Protein AF-A0A6A1QBS8-F1 (afdb_monomer)

Solvent-accessible surface area (backbone atoms only — not comparable to full-atom values): 6344 Å² total; per-r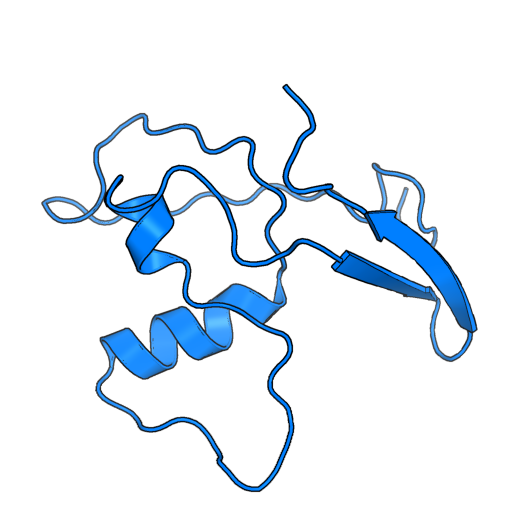esidue (Å²): 60,86,97,42,86,45,62,67,38,67,64,71,95,82,89,88,87,44,89,97,65,35,64,84,90,71,82,80,88,56,68,79,58,88,55,15,56,56,49,30,51,34,52,76,71,70,44,82,76,76,87,91,58,91,71,90,39,48,64,47,60,45,51,56,57,68,76,33,93,66,56,95,44,46,66,46,80,41,61,59,84,95,42,83,72,49,72,49,75,50,61,93,83,65,131

Structure (mmCIF, N/CA/C/O backbone):
data_AF-A0A6A1QBS8-F1
#
_entry.id   AF-A0A6A1QBS8-F1
#
loop_
_atom_site.group_PDB
_atom_site.id
_atom_site.type_symbol
_atom_site.label_atom_id
_atom_site.label_alt_id
_atom_site.label_comp_id
_atom_site.label_asym_id
_atom_site.label_entity_id
_atom_site.label_seq_id
_atom_site.pdbx_PDB_ins_code
_atom_site.Cartn_x
_atom_site.Cartn_y
_atom_site.Cartn_z
_atom_site.occupancy
_atom_site.B_iso_or_equiv
_atom_site.auth_seq_id
_atom_site.auth_comp_id
_atom_site.auth_asym_id
_atom_site.auth_atom_id
_atom_site.pdbx_PDB_model_num
ATOM 1 N N . GLY A 1 1 ? 6.947 17.050 -3.244 1.00 84.00 1 GLY A N 1
ATOM 2 C CA . GLY A 1 1 ? 5.890 17.804 -3.942 1.00 84.00 1 GLY A CA 1
ATOM 3 C C . GLY A 1 1 ? 5.484 17.038 -5.182 1.00 84.00 1 GLY A C 1
ATOM 4 O O . GLY A 1 1 ? 6.191 16.111 -5.555 1.00 84.00 1 GLY A O 1
ATOM 5 N N . LYS A 1 2 ? 4.393 17.412 -5.856 1.00 92.50 2 LYS A N 1
ATOM 6 C CA . LYS A 1 2 ? 4.014 16.800 -7.144 1.00 92.50 2 LYS A CA 1
ATOM 7 C C . LYS A 1 2 ? 5.227 16.694 -8.090 1.00 92.50 2 LYS A C 1
ATOM 9 O O . LYS A 1 2 ? 6.015 17.633 -8.169 1.00 92.50 2 LYS A O 1
ATOM 14 N N . ALA A 1 3 ? 5.334 15.569 -8.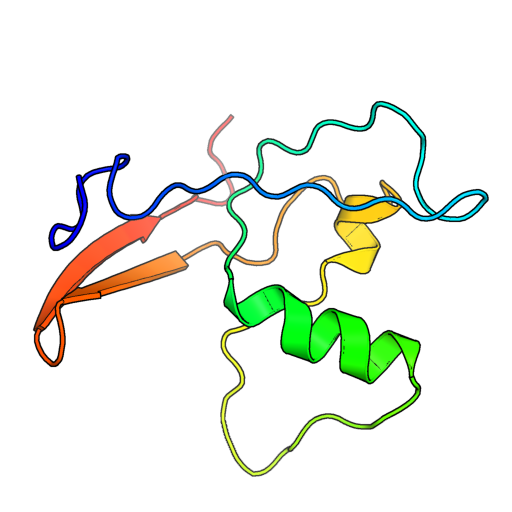802 1.00 92.06 3 ALA A N 1
ATOM 15 C CA . ALA A 1 3 ? 6.405 15.243 -9.756 1.00 92.06 3 ALA A CA 1
ATOM 16 C C . ALA A 1 3 ? 7.794 14.913 -9.163 1.00 92.06 3 ALA A C 1
ATOM 18 O O . ALA A 1 3 ? 8.779 14.891 -9.895 1.00 92.06 3 ALA A O 1
ATOM 19 N N . ASN A 1 4 ? 7.899 14.620 -7.863 1.00 92.69 4 ASN A N 1
ATOM 20 C CA . ASN A 1 4 ? 9.118 14.059 -7.271 1.00 92.69 4 ASN A CA 1
ATOM 21 C C . ASN A 1 4 ? 8.811 12.985 -6.218 1.00 92.69 4 ASN A C 1
ATOM 23 O O . ASN A 1 4 ? 7.690 12.900 -5.727 1.00 92.69 4 ASN A O 1
ATOM 27 N N . ASN A 1 5 ? 9.829 12.189 -5.871 1.00 93.75 5 ASN A N 1
ATOM 28 C CA . ASN A 1 5 ? 9.724 11.071 -4.924 1.00 93.75 5 ASN A CA 1
ATOM 29 C C . ASN A 1 5 ? 10.012 11.456 -3.461 1.00 93.75 5 ASN A C 1
ATOM 31 O O . ASN A 1 5 ? 10.159 10.583 -2.613 1.00 93.75 5 ASN A O 1
ATOM 35 N N . TRP A 1 6 ? 10.098 12.752 -3.144 1.00 95.50 6 TRP A N 1
ATOM 36 C CA . TRP A 1 6 ? 10.092 13.187 -1.746 1.00 95.50 6 TRP A CA 1
ATOM 37 C C . TRP A 1 6 ? 8.738 12.862 -1.109 1.00 95.50 6 TRP A C 1
ATOM 39 O O . TRP A 1 6 ? 7.729 12.814 -1.813 1.00 95.50 6 TRP A O 1
ATOM 49 N N . GLU A 1 7 ? 8.679 12.734 0.220 1.00 95.88 7 GLU A N 1
ATOM 50 C CA . GLU A 1 7 ? 7.435 12.389 0.931 1.00 95.88 7 GLU A CA 1
ATOM 51 C C . GLU A 1 7 ? 6.249 13.262 0.508 1.00 95.88 7 GLU A C 1
ATOM 53 O O . GLU A 1 7 ? 5.183 12.739 0.226 1.00 95.88 7 GLU A O 1
ATOM 58 N N . GLY A 1 8 ? 6.429 14.574 0.324 1.00 96.25 8 GLY A N 1
ATOM 59 C CA . GLY A 1 8 ? 5.346 15.451 -0.146 1.00 96.25 8 GLY A CA 1
ATOM 60 C C . GLY A 1 8 ? 4.886 15.225 -1.599 1.00 96.25 8 GLY A C 1
ATOM 61 O O . GLY A 1 8 ? 4.165 16.060 -2.138 1.00 96.25 8 GLY A O 1
ATOM 62 N N . GLY A 1 9 ? 5.419 14.232 -2.309 1.00 95.19 9 GLY A N 1
ATOM 63 C CA . GLY A 1 9 ? 4.981 13.784 -3.636 1.00 95.19 9 GLY A CA 1
ATOM 64 C C . GLY A 1 9 ? 4.462 12.342 -3.654 1.00 95.19 9 GLY A C 1
ATOM 65 O O . GLY A 1 9 ? 3.623 12.029 -4.494 1.00 95.19 9 GLY A O 1
ATOM 66 N N . ILE A 1 10 ? 4.919 11.501 -2.720 1.00 97.00 10 ILE A N 1
ATOM 67 C CA . ILE A 1 10 ? 4.536 10.085 -2.599 1.00 97.00 10 ILE A CA 1
ATOM 68 C C . ILE A 1 10 ? 3.482 9.864 -1.517 1.00 97.00 10 ILE A C 1
ATOM 70 O O . ILE A 1 10 ? 2.511 9.144 -1.738 1.00 97.00 10 ILE A O 1
ATOM 74 N N . ARG A 1 11 ? 3.650 10.490 -0.351 1.00 97.38 11 ARG A N 1
ATOM 75 C CA . ARG A 1 11 ? 2.713 10.391 0.763 1.00 97.38 11 ARG A CA 1
ATOM 76 C C . ARG A 1 11 ? 1.468 11.212 0.451 1.00 97.38 11 ARG A C 1
ATOM 78 O O . ARG A 1 11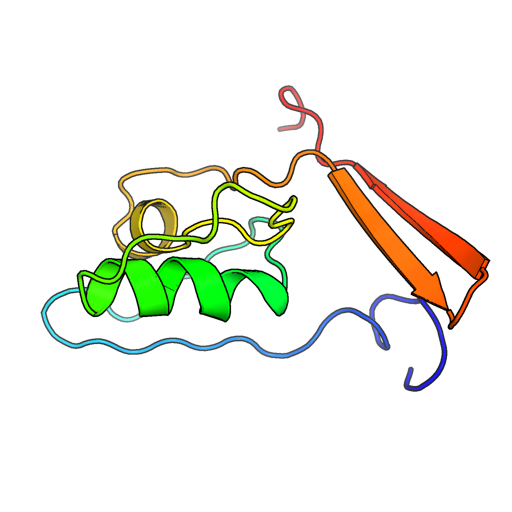 ? 1.548 12.405 0.161 1.00 97.38 11 ARG A O 1
ATOM 85 N N . VAL A 1 12 ? 0.315 10.566 0.555 1.00 97.44 12 VAL A N 1
ATOM 86 C CA . VAL A 1 12 ? -1.003 11.159 0.311 1.00 97.44 12 VAL A CA 1
ATOM 87 C C . VAL A 1 12 ? -1.961 10.817 1.455 1.00 97.44 12 VAL A C 1
ATOM 89 O O . VAL A 1 12 ? -1.702 9.866 2.196 1.00 97.44 12 VAL A O 1
ATOM 92 N N . PRO A 1 13 ? -3.062 11.568 1.634 1.00 98.06 13 PRO A N 1
ATOM 93 C CA . PRO A 1 13 ? -4.103 11.193 2.585 1.00 98.06 13 PRO A CA 1
ATOM 94 C C . PRO A 1 13 ? -4.780 9.876 2.182 1.00 98.06 13 PRO A C 1
ATOM 96 O O . PRO A 1 13 ? -5.218 9.732 1.042 1.00 98.06 13 PRO A O 1
ATOM 99 N N . GLY A 1 14 ? -4.922 8.951 3.132 1.00 97.62 14 GLY A N 1
ATOM 100 C CA . GLY A 1 14 ? -5.709 7.726 2.991 1.00 97.62 14 GLY A CA 1
ATOM 101 C C . GLY A 1 14 ? -6.672 7.592 4.167 1.00 97.62 14 GLY A C 1
ATOM 102 O O . GLY A 1 14 ? -6.237 7.555 5.313 1.00 97.62 14 GLY A O 1
ATOM 103 N N . ILE A 1 15 ? -7.979 7.566 3.894 1.00 98.12 15 ILE A N 1
ATOM 104 C CA . ILE A 1 15 ? -9.032 7.437 4.913 1.00 98.12 15 ILE A CA 1
ATOM 105 C C . ILE A 1 15 ? -10.035 6.398 4.424 1.00 98.12 15 ILE A C 1
ATOM 107 O O . ILE A 1 15 ? -10.570 6.521 3.323 1.00 98.12 15 ILE A O 1
ATOM 111 N N . LEU A 1 16 ? -10.320 5.398 5.258 1.00 97.81 16 LEU A N 1
ATOM 112 C CA . LEU A 1 16 ? -11.345 4.391 5.001 1.00 97.81 16 LEU A CA 1
ATOM 113 C C . LEU A 1 16 ? -12.376 4.400 6.129 1.00 97.81 16 LEU A C 1
ATOM 115 O O . LEU A 1 16 ? -12.037 4.562 7.299 1.00 97.81 16 LEU A O 1
ATOM 119 N N . ARG A 1 17 ? -13.651 4.211 5.780 1.00 97.75 17 ARG A N 1
ATOM 120 C CA . ARG A 1 17 ? -14.754 4.138 6.743 1.00 97.75 17 ARG A CA 1
ATOM 121 C C . ARG A 1 17 ? -15.703 3.015 6.362 1.00 97.75 17 ARG A C 1
ATOM 123 O O . ARG A 1 17 ? -16.323 3.068 5.306 1.00 97.75 17 ARG A O 1
ATOM 130 N N . TRP A 1 18 ? -15.889 2.069 7.276 1.00 97.88 18 TRP A N 1
ATOM 131 C CA . TRP A 1 18 ? -16.907 1.031 7.157 1.00 97.88 18 TRP A CA 1
ATOM 132 C C . TRP A 1 18 ? -17.525 0.735 8.530 1.00 97.88 18 TRP A C 1
ATOM 134 O O . TRP A 1 18 ? -16.927 0.017 9.335 1.00 97.88 18 TRP A O 1
ATOM 144 N N . PRO A 1 19 ? -18.710 1.297 8.831 1.00 97.88 19 PRO A N 1
ATOM 145 C CA . PRO A 1 19 ? -19.378 1.078 10.111 1.00 97.88 19 PRO A CA 1
ATOM 146 C C . PRO A 1 19 ? -19.637 -0.409 10.376 1.00 97.88 19 PRO A C 1
ATOM 148 O O . PRO A 1 19 ? -20.084 -1.128 9.487 1.00 97.88 19 PRO A O 1
ATOM 151 N N . GLY A 1 20 ? -19.353 -0.861 11.598 1.00 96.31 20 GLY A N 1
ATOM 152 C CA . GLY A 1 20 ? -19.529 -2.257 12.015 1.00 96.31 20 GLY A CA 1
ATOM 153 C C . GLY A 1 20 ? -18.438 -3.223 11.540 1.00 96.31 20 GLY A C 1
ATOM 154 O O . GLY A 1 20 ? -18.434 -4.368 11.978 1.00 96.31 20 GLY A O 1
ATOM 155 N N . VAL A 1 21 ? -17.507 -2.777 10.688 1.00 97.12 21 VAL A N 1
ATOM 156 C CA . VAL A 1 21 ? -16.401 -3.606 10.174 1.00 97.12 21 VAL A CA 1
ATOM 157 C C . VAL A 1 21 ? -15.041 -3.032 10.558 1.00 97.12 21 VAL A C 1
ATOM 159 O O . VAL A 1 21 ? -14.186 -3.771 11.033 1.00 97.12 21 VAL A O 1
ATOM 162 N N . ILE A 1 22 ? -14.843 -1.726 10.366 1.00 97.75 22 ILE A N 1
ATOM 163 C CA . ILE A 1 22 ? -13.614 -1.011 10.723 1.00 97.75 22 ILE A CA 1
ATOM 164 C C . ILE A 1 22 ? -13.868 -0.243 12.020 1.00 97.75 22 ILE A C 1
ATOM 166 O O . ILE A 1 22 ? -14.863 0.482 12.131 1.00 97.75 22 ILE A O 1
ATOM 170 N N . GLN A 1 23 ? -12.967 -0.386 12.995 1.00 96.62 23 GLN A N 1
ATOM 171 C CA . GLN A 1 23 ? -13.041 0.367 14.245 1.00 96.62 23 GLN A CA 1
ATOM 172 C C . GLN A 1 23 ? -12.923 1.872 13.958 1.00 96.62 23 GLN A C 1
ATOM 174 O O . GLN A 1 23 ? -11.984 2.327 13.307 1.00 96.62 23 GLN A O 1
ATOM 179 N N . ALA A 1 24 ? -13.887 2.660 14.440 1.00 97.44 24 ALA A N 1
ATOM 180 C CA . ALA A 1 24 ? -13.852 4.109 14.278 1.00 97.44 24 ALA A CA 1
ATOM 181 C C . ALA A 1 24 ? -12.651 4.711 15.024 1.00 97.44 24 ALA A C 1
ATOM 183 O O . ALA A 1 24 ? -12.339 4.296 16.138 1.00 97.44 24 ALA A O 1
ATOM 184 N N . GLY A 1 25 ? -11.996 5.699 14.407 1.00 96.56 25 GLY A N 1
ATOM 185 C CA . GLY A 1 25 ? -10.810 6.343 14.978 1.00 96.56 25 GLY A CA 1
ATOM 186 C C . GLY A 1 25 ? -9.541 5.485 14.946 1.00 96.56 25 GLY A C 1
ATOM 187 O O . GLY A 1 25 ? -8.575 5.838 15.609 1.00 96.56 25 GLY A O 1
ATOM 188 N N . LEU A 1 26 ? -9.532 4.367 14.209 1.00 96.69 26 LEU A N 1
ATOM 189 C CA . LEU A 1 26 ? -8.319 3.582 13.985 1.00 96.69 26 LEU A CA 1
ATOM 190 C C . LEU A 1 26 ? -7.293 4.394 13.181 1.00 96.69 26 LEU A C 1
ATOM 192 O O . LEU A 1 26 ? -7.602 4.893 12.098 1.00 96.69 26 LEU A O 1
ATOM 196 N N . GLU A 1 27 ? -6.066 4.454 13.690 1.00 97.25 27 GLU A N 1
ATOM 197 C CA . GLU A 1 27 ? -4.904 5.012 13.001 1.00 97.25 27 GLU A CA 1
ATOM 198 C C . GLU A 1 27 ? -3.934 3.887 12.628 1.00 97.25 27 GLU A C 1
ATOM 200 O O . GLU A 1 27 ? -3.618 3.026 13.449 1.00 97.25 27 GLU A O 1
ATOM 205 N N . ILE A 1 28 ? -3.464 3.887 11.379 1.00 96.88 28 ILE A N 1
ATOM 206 C CA .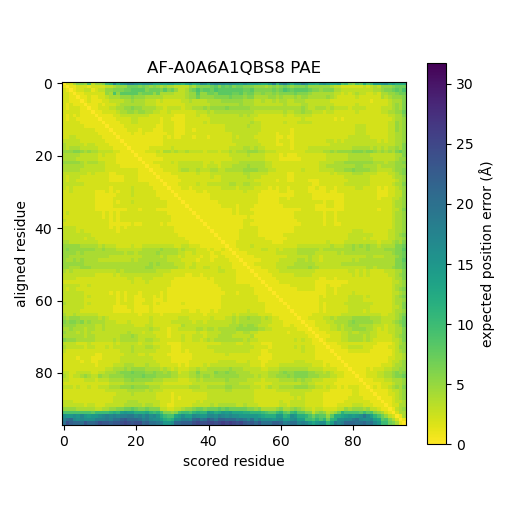 ILE A 1 28 ? -2.492 2.920 10.860 1.00 96.88 28 ILE A CA 1
ATOM 207 C C . ILE A 1 28 ? -1.272 3.704 10.385 1.00 96.88 28 ILE A C 1
ATOM 209 O O . ILE A 1 28 ? -1.379 4.531 9.480 1.00 96.88 28 ILE A O 1
ATOM 213 N N . ASN A 1 29 ? -0.118 3.430 10.997 1.00 96.00 29 ASN A N 1
ATOM 214 C CA . ASN A 1 29 ? 1.163 4.055 10.645 1.00 96.00 29 ASN A CA 1
ATOM 215 C C . ASN A 1 29 ? 2.026 3.186 9.715 1.00 96.00 29 ASN A C 1
ATOM 217 O O . ASN A 1 29 ? 3.075 3.631 9.253 1.00 96.00 29 ASN A O 1
ATOM 221 N N . GLU A 1 30 ? 1.565 1.971 9.418 1.00 96.88 30 GLU A N 1
ATOM 222 C CA . GLU A 1 30 ? 2.224 1.044 8.505 1.00 96.88 30 GLU A CA 1
ATOM 223 C C . GLU A 1 30 ? 2.283 1.584 7.066 1.00 96.88 30 GLU A C 1
ATOM 225 O O . GLU A 1 30 ? 1.330 2.230 6.604 1.00 96.88 30 GLU A O 1
ATOM 230 N N . PRO A 1 31 ? 3.371 1.312 6.319 1.00 97.00 31 PRO A N 1
ATOM 231 C CA . PRO A 1 31 ? 3.456 1.690 4.918 1.00 97.00 31 PRO A CA 1
ATOM 232 C C . PRO A 1 31 ? 2.392 0.953 4.097 1.00 97.00 31 PRO A C 1
ATOM 234 O O . PRO A 1 31 ? 2.354 -0.269 4.017 1.00 97.00 31 PRO A O 1
ATOM 237 N N . THR A 1 32 ? 1.533 1.725 3.443 1.00 98.06 32 THR A N 1
ATOM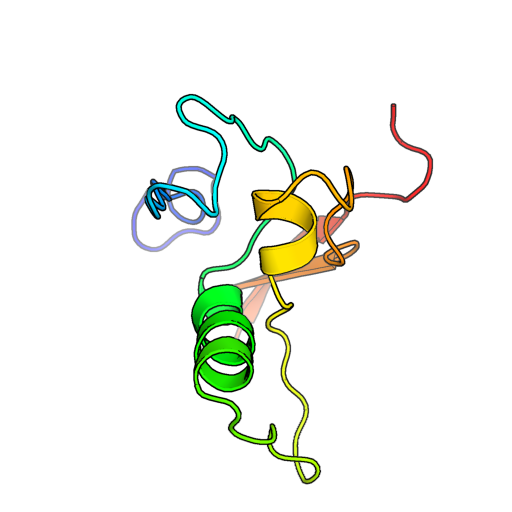 238 C CA . THR A 1 32 ? 0.501 1.229 2.527 1.00 98.06 32 THR A CA 1
ATOM 239 C C . THR A 1 32 ? 0.683 1.860 1.153 1.00 98.06 32 THR A C 1
ATOM 241 O O . THR A 1 32 ? 1.364 2.879 0.996 1.00 98.06 32 THR A O 1
ATOM 244 N N . SER A 1 33 ? 0.098 1.235 0.137 1.00 98.31 33 SER A N 1
ATOM 245 C CA . SER A 1 33 ? 0.200 1.639 -1.261 1.00 98.31 33 SER A CA 1
ATOM 246 C C . SER A 1 33 ? -1.164 1.998 -1.839 1.00 98.31 33 SER A C 1
ATOM 248 O O . SER A 1 33 ? -2.179 1.377 -1.536 1.00 98.31 33 SER A O 1
ATOM 250 N N . ASN A 1 34 ? -1.184 2.939 -2.786 1.00 98.19 34 ASN A N 1
ATOM 251 C CA . ASN A 1 34 ? -2.381 3.218 -3.589 1.00 98.19 34 ASN A C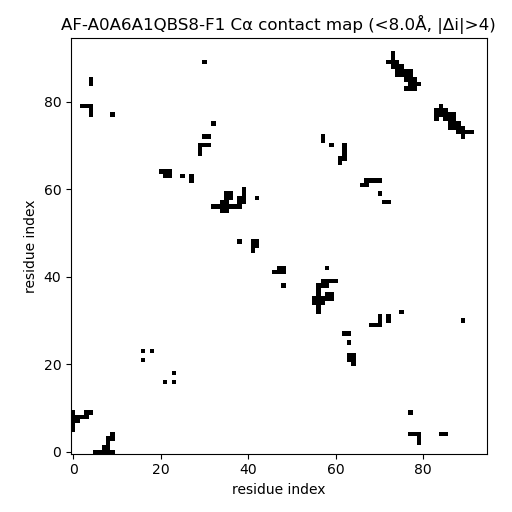A 1
ATOM 252 C C . ASN A 1 34 ? -2.887 1.969 -4.336 1.00 98.19 34 ASN A C 1
ATOM 254 O O . ASN A 1 34 ? -4.076 1.864 -4.629 1.00 98.19 34 ASN A O 1
ATOM 258 N N . MET A 1 35 ? -1.993 1.021 -4.638 1.00 98.50 35 MET A N 1
ATOM 259 C CA . MET A 1 35 ? -2.324 -0.227 -5.334 1.00 98.50 35 MET A CA 1
ATOM 260 C C . MET A 1 35 ? -3.108 -1.208 -4.453 1.00 98.50 35 MET A C 1
ATOM 262 O O . MET A 1 35 ? -3.773 -2.092 -4.985 1.00 98.50 35 MET A O 1
ATOM 266 N N . ASP A 1 36 ? -3.081 -1.040 -3.129 1.00 98.62 36 ASP A N 1
ATOM 267 C CA . ASP A 1 36 ? -3.694 -1.962 -2.165 1.00 98.62 36 ASP A CA 1
ATOM 268 C C . ASP A 1 36 ? -5.226 -1.945 -2.207 1.00 98.62 36 ASP A C 1
ATOM 270 O O . ASP A 1 36 ? -5.887 -2.920 -1.842 1.00 98.62 36 ASP A O 1
ATOM 274 N N . ILE A 1 37 ? -5.819 -0.864 -2.724 1.00 98.38 37 ILE A N 1
ATOM 275 C CA . ILE A 1 37 ? -7.272 -0.761 -2.909 1.00 98.38 37 ILE A CA 1
ATOM 276 C C . ILE A 1 37 ? -7.773 -1.877 -3.835 1.00 98.38 37 ILE A C 1
ATOM 278 O O . ILE A 1 37 ? -8.827 -2.454 -3.573 1.00 98.38 37 ILE A O 1
ATOM 282 N N . PHE A 1 38 ? -7.017 -2.217 -4.885 1.00 98.56 38 PHE A N 1
ATOM 283 C CA . PHE A 1 38 ? -7.415 -3.232 -5.862 1.00 98.56 38 PHE A CA 1
ATOM 284 C C . PHE A 1 38 ? -7.641 -4.619 -5.231 1.00 98.56 38 PHE A C 1
ATOM 286 O O . PHE A 1 38 ? -8.778 -5.098 -5.283 1.00 98.56 38 PHE A O 1
ATOM 293 N N . PRO A 1 39 ? -6.639 -5.268 -4.601 1.00 98.44 39 PRO A N 1
ATOM 294 C CA . PRO A 1 39 ? -6.841 -6.587 -4.010 1.00 98.44 39 PRO A CA 1
ATOM 295 C C . PRO A 1 39 ? -7.805 -6.566 -2.822 1.00 98.44 39 PRO A C 1
ATOM 297 O O . PRO A 1 39 ? -8.570 -7.516 -2.653 1.00 98.44 39 PRO A O 1
ATOM 300 N N . THR A 1 40 ? -7.831 -5.477 -2.046 1.00 98.38 40 THR A N 1
ATOM 301 C CA . THR A 1 40 ? -8.773 -5.307 -0.930 1.00 98.38 40 THR A CA 1
ATOM 302 C C . THR A 1 40 ? -10.220 -5.340 -1.431 1.00 98.38 40 THR A C 1
ATOM 304 O O . THR A 1 40 ? -11.025 -6.150 -0.974 1.00 98.38 40 THR A O 1
ATOM 307 N N . VAL A 1 41 ? -10.567 -4.504 -2.417 1.00 98.50 41 VAL A N 1
ATOM 308 C CA . VAL A 1 41 ? -11.936 -4.426 -2.953 1.00 98.50 41 VAL A CA 1
ATOM 309 C C . VAL A 1 41 ? -12.314 -5.694 -3.715 1.00 98.50 41 VAL A C 1
ATOM 311 O O . VAL A 1 41 ? -13.429 -6.184 -3.540 1.00 98.50 41 VAL A O 1
ATOM 314 N N . ALA A 1 42 ? -11.403 -6.261 -4.513 1.00 98.38 42 ALA A N 1
ATOM 315 C CA . ALA A 1 42 ? -11.660 -7.505 -5.241 1.00 98.38 42 ALA A CA 1
ATOM 316 C C . ALA A 1 42 ? -12.054 -8.642 -4.287 1.00 98.38 42 ALA A C 1
ATOM 318 O O . ALA A 1 42 ? -13.071 -9.305 -4.497 1.00 98.38 42 ALA A O 1
ATOM 319 N N . LYS A 1 43 ? -11.312 -8.804 -3.186 1.00 97.62 43 LYS A N 1
ATOM 320 C CA . LYS A 1 43 ? -11.600 -9.816 -2.167 1.00 97.62 43 LYS A CA 1
ATOM 321 C C . LYS A 1 43 ? -12.915 -9.555 -1.436 1.00 97.62 43 LYS A C 1
ATOM 323 O O . LYS A 1 43 ? -13.675 -10.493 -1.210 1.00 97.62 43 LYS A O 1
ATOM 328 N N . LEU A 1 44 ? -13.216 -8.298 -1.105 1.00 97.88 44 LEU A N 1
ATOM 329 C CA . LEU A 1 44 ? -14.496 -7.917 -0.494 1.00 97.88 44 LEU A CA 1
ATOM 330 C C . LEU A 1 44 ? -15.694 -8.198 -1.410 1.00 97.88 44 LEU A C 1
ATOM 332 O O . LEU A 1 44 ? -16.761 -8.562 -0.922 1.00 97.88 44 LEU A O 1
ATOM 336 N N . ALA A 1 45 ? -15.512 -8.069 -2.724 1.00 98.25 45 ALA A N 1
ATOM 337 C CA . ALA A 1 45 ? -16.516 -8.420 -3.723 1.00 98.25 45 ALA A CA 1
ATOM 338 C C . ALA A 1 45 ? -16.603 -9.935 -4.003 1.00 98.25 45 ALA A C 1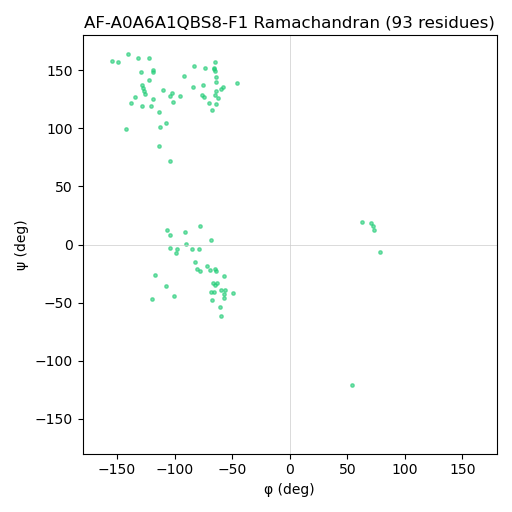
ATOM 340 O O . ALA A 1 45 ? -17.445 -10.357 -4.792 1.00 98.25 45 ALA A O 1
ATOM 341 N N . GLY A 1 46 ? -15.738 -10.756 -3.394 1.00 97.88 46 GLY A N 1
ATOM 342 C CA . GLY A 1 46 ? -15.652 -12.192 -3.668 1.00 97.88 46 GLY A CA 1
ATOM 343 C C . GLY A 1 46 ? -15.065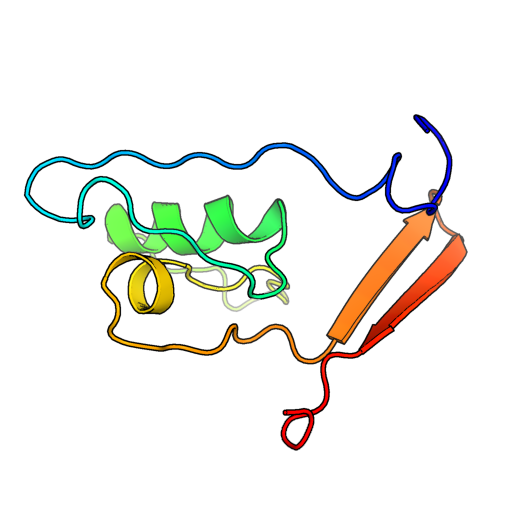 -12.530 -5.043 1.00 97.88 46 GLY A C 1
ATOM 344 O O . GLY A 1 46 ? -15.256 -13.644 -5.527 1.00 97.88 46 GLY A O 1
ATOM 345 N N . SER A 1 47 ? -14.367 -11.588 -5.686 1.00 97.88 47 SER A N 1
ATOM 346 C CA . SER A 1 47 ? -13.713 -11.811 -6.975 1.00 97.88 47 SER A CA 1
ATOM 347 C C . SER A 1 47 ? -12.332 -12.443 -6.779 1.00 97.88 47 SER A C 1
ATOM 349 O O . SER A 1 47 ? -11.561 -11.957 -5.944 1.00 97.88 47 SER A O 1
ATOM 351 N N . PRO A 1 48 ? -11.963 -13.469 -7.568 1.00 96.88 48 PRO A N 1
ATOM 352 C CA . PRO A 1 48 ? -10.591 -13.956 -7.600 1.00 96.88 48 PRO A CA 1
ATOM 353 C C . PRO A 1 48 ? -9.657 -12.882 -8.171 1.00 96.88 48 PRO A C 1
ATOM 355 O O . PRO A 1 48 ? -10.070 -12.044 -8.981 1.00 96.88 48 PRO A O 1
ATOM 358 N N . LEU A 1 49 ? -8.394 -12.916 -7.747 1.00 97.25 49 LEU A N 1
ATOM 359 C CA . LEU A 1 49 ? -7.336 -12.117 -8.359 1.00 97.25 49 LEU A CA 1
ATOM 360 C C . LEU A 1 49 ? -6.781 -12.828 -9.599 1.00 97.25 49 LEU A C 1
ATOM 362 O O . LEU A 1 49 ? -6.840 -14.056 -9.667 1.00 97.25 49 LEU A O 1
ATOM 366 N N . PRO A 1 50 ? -6.231 -12.085 -10.574 1.00 97.06 50 PRO A N 1
ATOM 367 C CA . PRO A 1 50 ? -5.520 -12.688 -11.692 1.00 97.06 50 PRO A CA 1
ATOM 368 C C . PRO A 1 50 ? -4.318 -13.507 -11.207 1.00 97.06 50 PRO A C 1
ATOM 370 O O . PRO A 1 50 ? -3.529 -13.026 -10.396 1.00 97.06 50 PRO A O 1
ATOM 373 N N . GLU A 1 51 ? -4.160 -14.716 -11.739 1.00 97.31 51 GLU A N 1
ATOM 374 C CA . GLU A 1 51 ? -3.019 -15.603 -11.451 1.00 97.31 51 GLU A CA 1
ATOM 375 C C . GLU A 1 51 ? -1.939 -15.544 -12.547 1.00 97.31 51 GLU A C 1
ATOM 377 O O . GLU A 1 51 ? -0.853 -16.097 -12.400 1.00 97.31 51 GLU A O 1
ATOM 382 N N . ASP A 1 52 ? -2.222 -14.856 -13.654 1.00 98.12 52 ASP A N 1
ATOM 383 C CA . ASP A 1 52 ? -1.363 -14.759 -14.839 1.00 98.12 52 ASP A CA 1
ATOM 384 C C . ASP A 1 52 ? -0.378 -13.575 -14.800 1.00 98.12 52 ASP A C 1
ATOM 386 O O . ASP A 1 52 ? 0.374 -13.353 -15.751 1.00 98.12 52 ASP A O 1
ATOM 390 N N . ARG A 1 53 ? -0.390 -12.787 -13.720 1.00 97.88 53 ARG A N 1
ATOM 391 C CA . ARG A 1 53 ? 0.452 -11.600 -13.529 1.00 97.88 53 ARG A CA 1
ATOM 392 C C . ARG A 1 53 ? 0.673 -11.312 -12.050 1.00 97.88 53 ARG A C 1
ATOM 394 O O . ARG A 1 53 ? -0.127 -11.694 -11.202 1.00 97.88 53 ARG A O 1
ATOM 401 N N . ILE A 1 54 ? 1.744 -10.588 -11.752 1.00 97.94 54 ILE A N 1
ATOM 402 C CA . ILE A 1 54 ? 2.052 -10.149 -10.389 1.00 97.94 54 ILE A CA 1
ATOM 403 C C . ILE A 1 54 ? 1.131 -8.986 -10.013 1.00 97.94 54 ILE A C 1
ATOM 405 O O . ILE A 1 54 ? 0.907 -8.078 -10.814 1.00 97.94 54 ILE A O 1
ATOM 409 N N . ILE A 1 55 ? 0.622 -9.020 -8.782 1.00 98.19 55 ILE A N 1
ATOM 410 C CA . ILE A 1 55 ? -0.110 -7.923 -8.153 1.00 98.19 55 ILE A CA 1
ATOM 411 C C . ILE A 1 55 ? 0.733 -7.414 -6.984 1.00 98.19 55 ILE A C 1
ATOM 413 O O . ILE A 1 55 ? 0.935 -8.134 -6.008 1.00 98.19 55 ILE A O 1
ATOM 417 N N . ASP A 1 56 ? 1.223 -6.179 -7.090 1.00 98.25 56 ASP A N 1
ATOM 418 C CA . ASP A 1 56 ? 2.060 -5.562 -6.050 1.00 98.25 56 ASP A CA 1
ATOM 419 C C . ASP A 1 56 ? 1.243 -5.053 -4.855 1.00 98.25 56 ASP A C 1
ATOM 421 O O . ASP A 1 56 ? 1.771 -4.893 -3.756 1.00 98.25 56 ASP A O 1
ATOM 425 N N . GLY A 1 57 ? -0.049 -4.785 -5.066 1.00 98.25 57 GLY A N 1
ATOM 426 C CA . GLY A 1 57 ? -0.961 -4.405 -3.995 1.00 98.25 57 GLY A CA 1
ATOM 427 C C . GLY A 1 57 ? -1.176 -5.543 -2.994 1.00 98.25 57 GLY A C 1
ATOM 428 O O . GLY A 1 57 ? -1.169 -6.723 -3.352 1.00 98.25 57 GLY A O 1
ATOM 429 N N . ARG A 1 58 ? -1.452 -5.185 -1.744 1.00 97.94 58 ARG A N 1
ATOM 430 C CA . ARG A 1 58 ? -1.744 -6.104 -0.637 1.00 97.94 58 ARG A CA 1
ATOM 431 C C . ARG A 1 58 ? -3.145 -5.855 -0.086 1.00 97.94 58 ARG A C 1
ATOM 433 O O . ARG A 1 58 ? -3.664 -4.747 -0.162 1.00 97.94 58 ARG A O 1
ATOM 440 N N . ASP A 1 59 ? -3.783 -6.897 0.438 1.00 98.00 59 ASP A N 1
ATOM 441 C CA . ASP A 1 59 ? -5.098 -6.770 1.077 1.00 98.00 59 ASP A CA 1
ATOM 442 C C . ASP A 1 59 ? -4.970 -6.003 2.402 1.00 98.00 59 ASP A C 1
ATOM 444 O O . ASP A 1 59 ? -4.257 -6.433 3.306 1.00 98.00 59 ASP A O 1
ATOM 448 N N . LEU A 1 60 ? -5.681 -4.881 2.531 1.00 98.19 60 LEU A N 1
ATOM 449 C CA . LEU A 1 60 ? -5.659 -4.031 3.723 1.00 98.19 60 LEU A CA 1
ATOM 450 C C . LEU A 1 60 ? -6.583 -4.532 4.833 1.00 98.19 60 LEU A C 1
ATOM 452 O O . LEU A 1 60 ? -6.463 -4.070 5.967 1.00 98.19 60 LEU A O 1
ATOM 456 N N . MET A 1 61 ? -7.518 -5.447 4.552 1.00 97.81 61 MET A N 1
ATOM 457 C CA . MET A 1 61 ? -8.513 -5.863 5.545 1.00 97.81 61 MET A CA 1
ATOM 458 C C . MET A 1 61 ? -7.914 -6.403 6.854 1.00 97.81 61 MET A C 1
ATOM 460 O O . MET A 1 61 ? -8.450 -6.059 7.911 1.00 97.81 61 MET A O 1
ATOM 464 N N . PRO A 1 62 ? -6.813 -7.185 6.851 1.00 97.31 62 PRO A N 1
ATOM 465 C CA . PRO A 1 62 ? -6.156 -7.595 8.087 1.00 97.31 62 PRO A CA 1
ATOM 466 C C . PRO A 1 62 ? -5.712 -6.411 8.957 1.00 97.31 62 PRO A C 1
ATOM 468 O O . PRO A 1 62 ? -5.963 -6.435 10.161 1.00 97.31 62 PRO A O 1
ATOM 471 N N . LEU A 1 63 ? -5.133 -5.361 8.364 1.00 97.38 63 LEU A N 1
ATOM 472 C CA . LEU A 1 63 ? -4.748 -4.135 9.076 1.00 97.38 63 LEU A CA 1
ATOM 473 C C . LEU A 1 63 ? -5.974 -3.355 9.565 1.00 97.38 63 LEU A C 1
ATOM 475 O O . LEU A 1 63 ? -6.060 -2.979 10.731 1.00 97.38 63 LEU A O 1
ATOM 479 N N . LEU A 1 64 ? -6.958 -3.150 8.686 1.00 97.56 64 LEU A N 1
ATOM 480 C CA . LEU A 1 64 ? -8.155 -2.342 8.962 1.00 97.56 64 LEU A CA 1
ATOM 481 C C . LEU A 1 64 ? -9.057 -2.937 10.050 1.00 97.56 64 LEU A C 1
ATOM 483 O O . LEU A 1 64 ? -9.862 -2.227 10.649 1.00 97.56 64 LEU A O 1
ATOM 487 N N . GLN A 1 65 ? -8.939 -4.240 10.299 1.00 96.56 65 GLN A N 1
ATOM 488 C CA . GLN A 1 65 ? -9.676 -4.949 11.345 1.00 96.56 65 GLN A CA 1
ATOM 489 C C . GLN A 1 65 ? -8.812 -5.274 12.566 1.00 96.56 65 GLN A C 1
ATOM 491 O O . GLN A 1 65 ? -9.257 -6.027 13.429 1.00 96.56 65 GLN A O 1
ATOM 496 N N . GLY A 1 66 ? -7.578 -4.761 12.628 1.00 94.12 66 GLY A N 1
ATOM 497 C CA . GLY A 1 66 ? -6.649 -5.023 13.728 1.00 94.12 66 GLY A CA 1
ATOM 498 C C . GLY A 1 66 ? -6.248 -6.496 13.866 1.00 94.12 66 GLY A C 1
ATOM 499 O O . GLY A 1 66 ? -5.805 -6.912 14.930 1.00 94.12 66 GLY A O 1
ATOM 500 N N . ARG A 1 67 ? -6.427 -7.301 12.809 1.00 95.31 67 ARG A N 1
ATOM 501 C CA . ARG A 1 67 ? -6.006 -8.712 12.758 1.00 95.31 67 ARG A CA 1
ATOM 502 C C . ARG A 1 67 ? -4.513 -8.853 12.455 1.00 95.31 67 ARG A C 1
ATOM 504 O O . ARG A 1 67 ? -3.932 -9.890 12.751 1.00 95.31 67 ARG A O 1
ATOM 511 N N . SER A 1 68 ? -3.918 -7.819 11.866 1.00 95.06 68 SER A N 1
ATOM 512 C CA . SER A 1 68 ? -2.477 -7.624 11.737 1.00 95.06 68 SER A CA 1
ATOM 513 C C . SER A 1 68 ? -2.115 -6.221 12.219 1.00 95.06 68 SER A C 1
ATOM 515 O O . SER A 1 68 ? -2.895 -5.283 12.049 1.00 95.06 68 SER A O 1
ATOM 517 N N . HIS A 1 69 ? -0.917 -6.081 12.778 1.00 92.94 69 HIS A N 1
ATOM 518 C CA . HIS A 1 69 ? -0.317 -4.790 13.128 1.00 92.94 69 HIS A CA 1
ATOM 519 C C . HIS A 1 69 ? 0.768 -4.356 12.138 1.00 92.94 69 HIS A C 1
ATOM 521 O O . HIS A 1 69 ? 1.319 -3.274 12.285 1.00 92.94 69 HIS A O 1
ATOM 527 N N . ARG A 1 70 ? 1.070 -5.198 11.145 1.00 94.19 70 ARG A N 1
ATOM 528 C CA . ARG A 1 70 ? 2.128 -4.992 10.157 1.00 94.19 70 ARG A CA 1
ATOM 529 C C . ARG A 1 70 ? 1.586 -5.159 8.750 1.00 94.19 70 ARG A C 1
ATOM 531 O O . ARG A 1 70 ? 0.781 -6.057 8.489 1.00 94.19 70 ARG A O 1
ATOM 538 N N . SER A 1 71 ? 1.995 -4.257 7.870 1.00 94.44 71 SER A N 1
ATOM 539 C CA . SER A 1 71 ? 1.710 -4.344 6.443 1.00 94.44 71 SER A CA 1
ATOM 540 C C . SER A 1 71 ? 2.556 -5.430 5.790 1.00 94.44 71 SER A C 1
ATOM 542 O O . SER A 1 71 ? 3.685 -5.694 6.200 1.00 94.44 71 SER A O 1
ATOM 544 N N . ASP A 1 72 ? 2.040 -6.004 4.706 1.00 93.88 72 ASP A N 1
ATOM 545 C CA . ASP A 1 72 ? 2.791 -6.940 3.858 1.00 93.88 72 ASP A CA 1
ATOM 546 C C . ASP A 1 72 ? 3.782 -6.209 2.918 1.00 93.88 72 ASP A C 1
ATOM 548 O O . ASP A 1 72 ? 4.270 -6.776 1.936 1.00 93.88 72 ASP A O 1
ATOM 552 N N . HIS A 1 73 ? 4.070 -4.931 3.198 1.00 96.56 73 HIS A N 1
ATOM 553 C CA . HIS A 1 73 ? 4.962 -4.059 2.433 1.00 96.56 73 HIS A CA 1
ATOM 554 C C . HIS A 1 73 ? 6.304 -3.876 3.142 1.00 96.56 73 HIS A C 1
ATOM 556 O O . HIS A 1 73 ? 6.631 -2.795 3.630 1.00 96.56 73 HIS A O 1
ATOM 562 N N . GLU A 1 74 ? 7.129 -4.924 3.145 1.00 95.69 74 GLU A N 1
ATOM 563 C CA . GLU A 1 74 ? 8.535 -4.788 3.552 1.00 95.69 74 GLU A CA 1
ATOM 564 C C . GLU A 1 74 ? 9.307 -3.879 2.581 1.00 95.69 74 GLU A C 1
ATOM 566 O O . GLU A 1 74 ? 10.161 -3.098 2.996 1.00 95.69 74 GLU A O 1
ATOM 571 N N . PHE A 1 75 ? 8.972 -3.926 1.289 1.00 97.06 75 PHE A N 1
ATOM 572 C CA . PHE A 1 75 ? 9.560 -3.071 0.262 1.00 97.06 75 PHE A CA 1
ATOM 573 C C . PHE A 1 75 ? 8.484 -2.352 -0.548 1.00 97.06 75 PHE A C 1
ATOM 575 O O . PHE A 1 75 ? 7.539 -2.970 -1.032 1.00 97.06 75 PHE A O 1
ATOM 582 N N . LEU A 1 76 ? 8.686 -1.053 -0.768 1.00 98.00 76 LEU A N 1
ATOM 583 C CA . LEU A 1 76 ? 7.938 -0.245 -1.728 1.00 98.00 76 LEU A CA 1
ATOM 584 C C . LEU A 1 76 ? 8.915 0.458 -2.668 1.00 98.00 76 LEU A C 1
ATOM 586 O O . LEU A 1 76 ? 9.884 1.084 -2.238 1.00 98.00 76 LEU A O 1
ATOM 590 N N . PHE A 1 77 ? 8.642 0.380 -3.966 1.00 97.88 77 PHE A N 1
ATOM 591 C CA . PHE A 1 77 ? 9.481 0.974 -5.001 1.00 97.88 77 PHE A CA 1
ATOM 592 C C . PHE A 1 77 ? 8.832 2.251 -5.534 1.00 97.88 77 PHE A C 1
ATOM 594 O O . PHE A 1 77 ? 7.673 2.254 -5.948 1.00 97.88 77 PHE A O 1
ATOM 601 N N . HIS A 1 78 ? 9.587 3.346 -5.539 1.00 97.75 78 HIS A N 1
ATOM 602 C CA . HIS A 1 78 ? 9.124 4.654 -5.985 1.00 97.75 78 HIS A CA 1
ATOM 603 C C . HIS A 1 78 ? 9.767 4.993 -7.330 1.00 97.75 78 HIS A C 1
ATOM 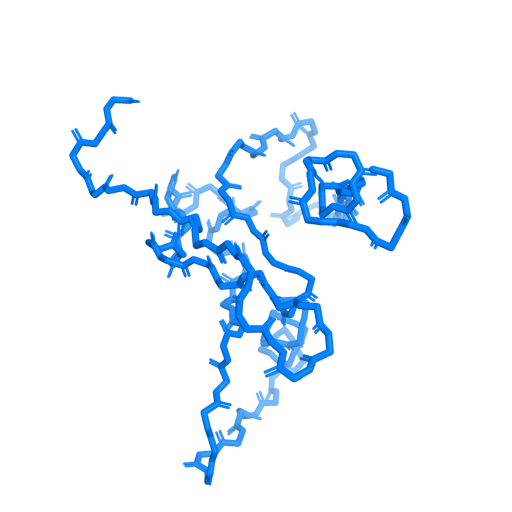605 O O . HIS A 1 78 ? 10.954 5.328 -7.433 1.00 97.75 78 HIS A O 1
ATOM 611 N N . TYR A 1 79 ? 8.961 4.871 -8.379 1.00 97.25 79 TYR A N 1
ATOM 612 C CA . TYR A 1 79 ? 9.346 5.177 -9.749 1.00 97.25 79 TYR A CA 1
ATOM 613 C C . TYR A 1 79 ? 9.004 6.627 -10.105 1.00 97.25 79 TYR A C 1
ATOM 615 O O . TYR A 1 79 ? 7.976 7.162 -9.698 1.00 97.25 79 TYR A O 1
ATOM 623 N N . CYS A 1 80 ? 9.843 7.255 -10.928 1.00 96.00 80 CYS A N 1
ATOM 624 C CA . CYS A 1 80 ? 9.469 8.431 -11.711 1.00 96.00 80 CYS A CA 1
ATOM 625 C C . CYS A 1 80 ? 9.468 8.020 -13.182 1.00 96.00 80 CYS A C 1
ATOM 627 O O . CYS A 1 80 ? 10.528 7.891 -13.802 1.00 96.00 80 CYS A O 1
ATOM 629 N N . ASN A 1 81 ? 8.276 7.777 -13.728 1.00 94.31 81 ASN A N 1
ATOM 630 C CA . ASN A 1 81 ? 8.101 7.150 -15.038 1.00 94.31 81 ASN A CA 1
ATOM 631 C C . ASN A 1 81 ? 8.869 5.814 -15.104 1.00 94.31 81 ASN A C 1
ATOM 633 O O . ASN A 1 81 ? 8.631 4.928 -14.292 1.00 94.31 81 ASN A O 1
ATOM 637 N N . PHE A 1 82 ? 9.810 5.679 -16.037 1.00 96.31 82 PHE A N 1
ATOM 638 C CA . PHE A 1 82 ? 10.588 4.456 -16.252 1.00 96.31 82 PHE A CA 1
ATOM 639 C C . PHE A 1 82 ? 11.821 4.332 -15.344 1.00 96.31 82 PHE A C 1
ATOM 641 O O . PHE A 1 82 ? 12.521 3.325 -15.398 1.00 96.31 82 PHE A O 1
ATOM 648 N N . TYR A 1 83 ? 12.111 5.343 -14.521 1.00 97.38 83 TYR A N 1
ATOM 649 C CA . TYR A 1 83 ? 13.299 5.365 -13.672 1.00 97.38 83 TYR A CA 1
ATOM 650 C C . TYR A 1 83 ? 12.947 5.004 -12.232 1.00 97.38 83 TYR A C 1
ATOM 652 O O . TYR A 1 83 ? 12.165 5.708 -11.583 1.00 97.38 83 TYR A O 1
ATOM 660 N N . LEU A 1 84 ? 13.578 3.960 -11.698 1.00 97.12 84 LEU A N 1
ATOM 661 C CA . LEU A 1 84 ? 13.549 3.688 -10.264 1.00 97.12 84 LEU A CA 1
ATOM 662 C C . LEU A 1 84 ? 14.327 4.791 -9.535 1.00 97.12 84 LEU A C 1
ATOM 664 O O . LEU A 1 84 ? 15.521 4.961 -9.765 1.00 97.12 84 LEU A O 1
ATOM 668 N N . ASN A 1 85 ? 13.643 5.571 -8.698 1.00 96.88 85 ASN A N 1
ATOM 669 C CA . ASN A 1 85 ? 14.217 6.757 -8.056 1.00 96.88 85 ASN A CA 1
ATOM 670 C C . ASN A 1 85 ? 14.485 6.562 -6.566 1.00 96.88 85 ASN A C 1
ATOM 672 O O . ASN A 1 85 ? 15.447 7.116 -6.043 1.00 96.88 85 ASN A O 1
ATOM 676 N N . ALA A 1 86 ? 13.626 5.815 -5.876 1.00 97.44 86 ALA A N 1
ATOM 677 C CA . ALA A 1 86 ? 13.802 5.511 -4.466 1.00 97.44 86 ALA A CA 1
ATOM 678 C C . ALA A 1 86 ? 13.208 4.144 -4.124 1.00 97.44 86 ALA A C 1
ATOM 680 O O . ALA A 1 86 ? 12.308 3.647 -4.803 1.00 97.44 86 ALA A O 1
ATOM 681 N N . VAL A 1 87 ? 13.709 3.560 -3.042 1.00 97.56 87 VAL A N 1
ATOM 682 C CA . VAL A 1 87 ? 13.160 2.352 -2.430 1.00 97.56 87 VAL A CA 1
ATOM 683 C C . VAL A 1 87 ? 12.900 2.665 -0.967 1.00 97.56 87 VAL A C 1
ATOM 685 O O . VAL A 1 87 ? 13.780 3.176 -0.275 1.00 97.56 87 VAL A O 1
ATOM 688 N N . ARG A 1 88 ? 11.691 2.368 -0.504 1.00 96.94 88 ARG A N 1
ATOM 689 C CA . ARG A 1 88 ? 11.357 2.335 0.914 1.00 96.94 88 ARG A CA 1
ATOM 690 C C . ARG A 1 88 ? 11.478 0.894 1.385 1.00 96.94 88 ARG A C 1
ATOM 692 O O . ARG A 1 88 ? 10.887 -0.003 0.791 1.00 96.94 88 ARG A O 1
ATOM 699 N N . TRP A 1 89 ? 12.233 0.704 2.456 1.00 96.69 89 TRP A N 1
ATOM 700 C CA . TRP A 1 89 ? 12.381 -0.571 3.141 1.00 96.69 89 TRP A CA 1
ATOM 701 C C . TRP A 1 89 ? 11.879 -0.419 4.576 1.00 96.69 89 TRP A C 1
ATOM 703 O O . TRP A 1 89 ? 12.318 0.485 5.287 1.00 96.69 89 TRP A O 1
ATOM 713 N N . HIS A 1 90 ? 10.938 -1.270 4.971 1.00 95.19 90 HIS A N 1
ATOM 714 C CA . HIS A 1 90 ? 10.403 -1.383 6.322 1.00 95.19 90 HIS A CA 1
ATOM 715 C C . HIS A 1 90 ? 10.817 -2.752 6.887 1.00 95.19 90 HIS A C 1
ATOM 717 O O . HIS A 1 90 ? 10.094 -3.735 6.715 1.00 95.19 90 HIS A O 1
ATOM 723 N N . PRO A 1 91 ? 12.029 -2.856 7.466 1.00 92.69 91 PRO A N 1
ATOM 724 C CA . PRO A 1 91 ? 12.612 -4.132 7.857 1.00 92.69 91 PRO A CA 1
ATOM 725 C C . PRO A 1 91 ? 11.805 -4.798 8.962 1.00 92.69 91 PRO A C 1
ATOM 727 O O . PRO A 1 91 ? 11.267 -4.146 9.855 1.00 92.69 91 PRO A O 1
ATOM 730 N N . GLN A 1 92 ? 11.807 -6.130 8.973 1.00 78.94 92 GLN A N 1
ATOM 731 C CA . GLN A 1 92 ? 10.947 -6.848 9.904 1.00 78.94 92 GLN A CA 1
ATOM 732 C C . GLN A 1 92 ? 11.286 -6.614 11.387 1.00 78.94 92 GLN A C 1
ATOM 734 O O . GLN A 1 92 ? 10.404 -6.746 12.236 1.00 78.94 92 GLN A O 1
ATOM 739 N N . ASN A 1 93 ? 12.527 -6.211 11.670 1.00 78.19 93 ASN A N 1
ATOM 740 C CA . ASN A 1 93 ? 13.080 -6.023 13.009 1.00 78.19 93 ASN A CA 1
ATOM 741 C C . ASN A 1 93 ? 13.259 -4.546 13.411 1.00 78.19 93 ASN A C 1
ATOM 743 O O . ASN A 1 93 ? 13.977 -4.283 14.372 1.00 78.19 93 ASN A O 1
ATOM 747 N N . SER A 1 94 ? 12.699 -3.577 12.676 1.00 65.75 94 SER A N 1
ATOM 748 C CA . SER A 1 94 ? 12.653 -2.197 13.184 1.00 65.75 94 SER A CA 1
ATOM 749 C C . SER A 1 94 ? 11.559 -2.072 14.238 1.00 65.75 94 SER A C 1
ATOM 751 O O . SER A 1 94 ? 10.429 -2.485 13.968 1.00 65.75 94 SER A O 1
ATOM 753 N N . GLU A 1 95 ? 11.922 -1.525 15.403 1.00 52.88 95 GLU A N 1
ATOM 754 C CA . GLU A 1 95 ? 10.975 -1.060 16.429 1.00 52.88 95 GLU A CA 1
ATOM 755 C C . GLU A 1 95 ? 9.978 -0.033 15.877 1.00 52.88 95 GLU A C 1
ATOM 757 O O . GLU A 1 95 ? 10.379 0.779 15.005 1.00 52.88 95 GLU A O 1
#

Nearest PDB structures (foldseek):
  8eg3-assembly1_A  TM=9.991E-01  e=4.579E-12  Homo sapiens
  1p49-assembly1_A  TM=1.001E+00  e=2.098E-11  Homo sapiens
  6ust-assembly1_D-3  TM=9.199E-01  e=7.191E-03  Hungatella hathewayi
  3ed4-assembly1_A  TM=9.284E-01  e=2.030E-02  Escherichia coli
  7oz9-assembly1_AAA  TM=7.271E-01  e=4.346E-02  Bacteroides thetaiotaomicron VPI-5482

Secondary structure (DSSP, 8-state):
-TTSSSHHHH--------TTTSPTT----S---GGGHHHHHHHHTTPPPPSSS-------HHHHTTS-SS-S-SEEEEEETTEEEEEEE--TT--

Sequence (95 aa):
GKANNWEGGIRVPGILRWPGVIQAGLEINEPTSNMDIFPTVAKLAGSPLPEDRIIDGRDLMPLLQGRSHRSDHEFLFHYCNFYLNAVRWHPQNSE

InterPro domains:
  IPR017850 Alkaline-phosphatase-like, core domain superfamily [G3DSA:3.40.720.10] (1-65)
  IPR017850 Alkaline-phosphatase-like, core domain superfamily [SSF53649] (1-90)
  IPR032506 N-sulphoglucosamine sulphohydrolase, C-terminal [PF16347] (6-82)
  IPR050738 Sulfatase enzyme [PTHR42693] (1-91)

pLDDT: mean 95.55, std 6.32, range [52.88, 98.62]

Mean predicted aligned error: 3.14 Å

Organism: Balaenoptera physalus (NCBI:txid9770)

Radius of gyration: 14.65 Å; Cα contacts (8 Å, |Δi|>4): 101; chains: 1; bounding box: 34×33×33 Å

Foldseek 3Di:
DDLDPDCVHQPDDDDDDDPPQFDPPDDAPEDAHPLQCVVQVCVVVVHDDDPVDDRPHHHCSCVRRVVDNYDPPQKDFDDNVPDGDDIDGDDPPDD